Protein AF-A0A818CKI3-F1 (afdb_monomer_lite)

pLDDT: mean 79.51, std 14.52, range [34.19, 94.5]

Structure (mmCIF, N/CA/C/O backbone):
data_AF-A0A818CKI3-F1
#
_entry.id   AF-A0A818CKI3-F1
#
loop_
_atom_site.group_PDB
_atom_site.id
_atom_site.type_symbol
_atom_site.label_atom_id
_atom_site.label_alt_id
_atom_site.label_comp_id
_atom_site.label_asym_id
_atom_site.label_entity_id
_atom_site.label_seq_id
_atom_site.pdbx_PDB_ins_code
_atom_site.Cartn_x
_atom_site.Cartn_y
_atom_site.Cartn_z
_atom_site.occupancy
_atom_site.B_iso_or_equiv
_atom_site.auth_seq_id
_atom_site.auth_comp_id
_atom_site.auth_asym_id
_atom_site.auth_atom_id
_atom_site.pdbx_PDB_model_num
ATOM 1 N N . MET A 1 1 ? 45.763 25.412 -9.386 1.00 36.16 1 MET A N 1
ATOM 2 C CA . MET A 1 1 ? 44.333 25.743 -9.208 1.00 36.16 1 MET A CA 1
ATOM 3 C C . MET A 1 1 ? 43.558 24.807 -10.128 1.00 36.16 1 MET A C 1
ATOM 5 O O . MET A 1 1 ? 43.286 25.146 -11.272 1.00 36.16 1 MET A O 1
ATOM 9 N N . GLU A 1 2 ? 43.367 23.563 -9.691 1.00 34.19 2 GLU A N 1
ATOM 10 C CA . GLU A 1 2 ? 42.740 22.516 -10.503 1.00 34.19 2 GLU A CA 1
ATOM 11 C C . GLU A 1 2 ? 41.220 22.666 -10.433 1.00 34.19 2 GLU A C 1
ATOM 13 O O . GLU A 1 2 ? 40.631 22.704 -9.355 1.00 34.19 2 GLU A O 1
ATOM 18 N N . ARG A 1 3 ? 40.585 22.818 -11.598 1.00 35.03 3 ARG A N 1
ATOM 19 C CA . ARG A 1 3 ? 39.129 22.809 -11.733 1.00 35.03 3 ARG A CA 1
ATOM 20 C C . ARG A 1 3 ? 38.660 21.360 -11.699 1.00 35.03 3 ARG A C 1
ATOM 22 O O . ARG A 1 3 ? 38.687 20.680 -12.722 1.00 35.03 3 ARG A O 1
ATOM 29 N N . THR A 1 4 ? 38.212 20.901 -10.539 1.00 35.78 4 THR A N 1
ATOM 30 C CA . THR A 1 4 ? 37.491 19.634 -10.405 1.00 35.78 4 THR A CA 1
ATOM 31 C C . THR A 1 4 ? 36.138 19.787 -11.099 1.00 35.78 4 THR A C 1
ATOM 33 O O . THR A 1 4 ? 35.212 20.407 -10.580 1.00 35.78 4 THR A O 1
ATOM 36 N N . THR A 1 5 ? 36.035 19.291 -12.328 1.00 35.88 5 THR A N 1
ATOM 37 C CA . THR A 1 5 ? 34.765 19.177 -13.041 1.00 35.88 5 THR A CA 1
ATOM 38 C C . THR A 1 5 ? 33.948 18.084 -12.357 1.00 35.88 5 THR A C 1
ATOM 40 O O . THR A 1 5 ? 34.279 16.903 -12.432 1.00 35.88 5 THR A O 1
ATOM 43 N N . PHE A 1 6 ? 32.890 18.469 -11.640 1.00 38.31 6 PHE A N 1
ATOM 44 C CA . PHE A 1 6 ? 31.888 17.526 -11.149 1.00 38.31 6 PHE A CA 1
ATOM 45 C C . PHE A 1 6 ? 31.205 16.898 -12.365 1.00 38.31 6 PHE A C 1
ATOM 47 O O . PHE A 1 6 ? 30.322 17.496 -12.975 1.00 38.31 6 PHE A O 1
ATOM 54 N N . LYS A 1 7 ? 31.664 15.715 -12.772 1.00 51.16 7 LYS A N 1
ATOM 55 C CA . LYS A 1 7 ? 31.031 14.946 -13.840 1.00 51.16 7 LYS A CA 1
ATOM 56 C C . LYS A 1 7 ? 29.697 14.439 -13.294 1.00 51.16 7 LYS A C 1
ATOM 58 O O . LYS A 1 7 ? 29.679 13.559 -12.436 1.00 51.16 7 LYS A O 1
ATOM 63 N N . THR A 1 8 ? 28.590 15.032 -13.733 1.00 61.22 8 THR A N 1
ATOM 64 C CA . THR A 1 8 ? 27.248 14.549 -13.400 1.00 61.22 8 THR A CA 1
ATOM 65 C C . 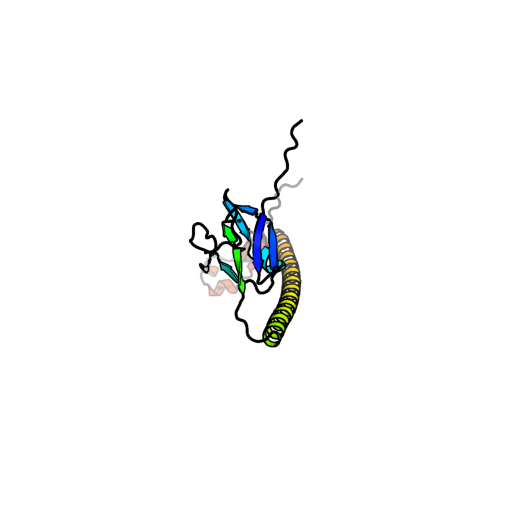THR A 1 8 ? 27.130 13.110 -13.891 1.00 61.22 8 THR A C 1
ATOM 67 O O . THR A 1 8 ? 27.267 12.833 -15.084 1.00 61.22 8 THR A O 1
ATOM 70 N N . LYS A 1 9 ? 26.949 12.182 -12.954 1.00 85.94 9 LYS A N 1
ATOM 71 C CA . LYS A 1 9 ? 26.777 10.763 -13.248 1.00 85.94 9 LYS A CA 1
ATOM 72 C C . LYS A 1 9 ? 25.461 10.564 -14.006 1.00 85.94 9 LYS A C 1
ATOM 74 O O . LYS A 1 9 ? 24.407 11.015 -13.553 1.00 85.94 9 LYS A O 1
ATOM 79 N N . SER A 1 10 ? 25.549 10.006 -15.208 1.00 90.25 10 SER A N 1
ATOM 80 C CA . SER A 1 10 ? 24.417 9.831 -16.115 1.00 90.25 10 SER A CA 1
ATOM 81 C C . SER A 1 10 ? 24.622 8.618 -17.017 1.00 90.25 10 SER A C 1
ATOM 83 O O . SER A 1 10 ? 25.756 8.243 -17.317 1.00 90.25 10 SER A O 1
ATOM 85 N N . GLN A 1 11 ? 23.511 8.025 -17.443 1.00 93.56 11 GLN A N 1
ATOM 86 C CA . GLN A 1 11 ? 23.440 6.918 -18.386 1.00 93.56 11 GLN A CA 1
ATOM 87 C C . GLN A 1 11 ? 22.857 7.427 -19.702 1.00 93.56 11 GLN A C 1
ATOM 89 O O . GLN A 1 11 ? 21.831 8.112 -19.707 1.00 93.56 11 GLN A O 1
ATOM 94 N N . SER A 1 12 ? 23.491 7.071 -20.817 1.00 93.75 12 SER A N 1
ATOM 95 C CA . SER A 1 12 ? 22.914 7.287 -22.143 1.00 93.75 12 SER A CA 1
ATOM 96 C C . SER A 1 12 ? 21.855 6.225 -22.406 1.00 93.75 12 SER A C 1
ATOM 98 O O . SER A 1 12 ? 22.139 5.028 -22.324 1.00 93.75 12 SER A O 1
ATOM 100 N N . VAL A 1 13 ? 20.649 6.672 -22.733 1.00 94.06 13 VAL A N 1
ATOM 101 C CA . VAL A 1 13 ? 19.494 5.824 -23.020 1.00 94.06 13 VAL A CA 1
ATOM 102 C C . VAL A 1 13 ? 18.970 6.169 -24.408 1.00 94.06 13 VAL A C 1
ATOM 104 O O . VAL A 1 13 ? 18.762 7.345 -24.714 1.00 94.06 13 VAL A O 1
ATOM 107 N N . ARG A 1 14 ? 18.789 5.156 -25.257 1.00 93.81 14 ARG A N 1
ATOM 108 C CA . ARG A 1 14 ? 18.257 5.285 -26.614 1.00 93.81 14 ARG A CA 1
ATOM 109 C C . ARG A 1 14 ? 16.825 4.781 -26.679 1.00 93.81 14 ARG A C 1
ATOM 111 O O . ARG A 1 14 ? 16.526 3.678 -26.239 1.00 93.81 14 ARG A O 1
ATOM 118 N N . PHE A 1 15 ? 15.978 5.581 -27.305 1.00 92.06 15 PHE A N 1
ATOM 119 C CA . PHE A 1 15 ? 14.617 5.242 -27.681 1.00 92.06 15 PHE A CA 1
ATOM 120 C C . PHE A 1 15 ? 14.448 5.572 -29.165 1.00 92.06 15 PHE A C 1
ATOM 122 O O . PHE A 1 15 ? 14.499 6.749 -29.539 1.00 92.06 15 PHE A O 1
ATOM 129 N N . HIS A 1 16 ? 14.303 4.550 -30.013 1.00 87.56 16 HIS A N 1
ATOM 130 C CA . HIS A 1 16 ? 14.327 4.704 -31.474 1.00 87.56 16 HIS A CA 1
ATOM 131 C C . HIS A 1 16 ? 15.583 5.488 -31.931 1.00 87.56 16 HIS A C 1
ATOM 133 O O . HIS A 1 16 ? 16.705 5.115 -31.590 1.00 87.56 16 HIS A O 1
ATOM 139 N N . ASP A 1 17 ? 15.407 6.611 -32.635 1.00 89.06 17 ASP A N 1
ATOM 140 C CA . ASP A 1 17 ? 16.491 7.479 -33.115 1.00 89.06 17 ASP A CA 1
ATOM 141 C C . ASP A 1 17 ? 16.958 8.518 -32.078 1.00 89.06 17 ASP A C 1
ATOM 143 O O . ASP A 1 17 ? 17.853 9.323 -32.344 1.00 89.06 17 ASP A O 1
ATOM 147 N N . THR A 1 18 ? 16.352 8.538 -30.887 1.00 91.19 18 THR A N 1
ATOM 148 C CA . THR A 1 18 ? 16.620 9.553 -29.861 1.00 91.19 18 THR A CA 1
ATOM 149 C C . THR A 1 18 ? 17.515 9.000 -28.766 1.00 91.19 18 THR A C 1
ATOM 151 O O . THR A 1 18 ? 17.200 7.986 -28.153 1.00 91.19 18 THR A O 1
ATOM 154 N N . ILE A 1 19 ? 18.607 9.702 -28.461 1.00 93.25 19 ILE A N 1
ATOM 155 C CA . ILE A 1 19 ? 19.479 9.395 -27.323 1.00 93.25 19 ILE A CA 1
ATOM 156 C C . ILE A 1 19 ? 19.370 10.527 -26.304 1.00 93.25 19 ILE A C 1
ATOM 158 O O . ILE A 1 19 ? 19.562 11.696 -26.639 1.00 93.25 19 ILE A O 1
ATOM 162 N N . VAL A 1 20 ? 19.098 10.181 -25.049 1.00 93.50 20 VAL A N 1
ATOM 163 C CA . VAL A 1 20 ? 19.052 11.120 -23.923 1.00 93.50 20 VAL A CA 1
ATOM 164 C C . VAL A 1 20 ? 19.965 10.651 -22.803 1.00 93.50 20 VAL A C 1
ATOM 166 O O . VAL A 1 20 ? 20.149 9.457 -22.585 1.00 93.50 20 VAL A O 1
ATOM 169 N N . GLN A 1 21 ? 20.526 11.603 -22.064 1.00 92.62 21 GLN A N 1
ATOM 170 C CA . GLN A 1 21 ? 21.237 11.310 -20.825 1.00 92.62 21 GLN A CA 1
ATOM 171 C C . GLN A 1 21 ? 20.282 11.428 -19.644 1.00 92.62 21 GLN A C 1
ATOM 173 O O . GLN A 1 21 ? 19.656 12.471 -19.442 1.00 92.62 21 GLN A O 1
ATOM 178 N N . ILE A 1 22 ? 20.186 10.357 -18.863 1.00 92.88 22 ILE A N 1
ATOM 179 C CA . ILE A 1 22 ? 19.368 10.295 -17.654 1.00 92.88 22 ILE A CA 1
ATOM 180 C C . ILE A 1 22 ? 20.297 10.189 -16.455 1.00 92.88 22 ILE A C 1
ATOM 182 O O . ILE A 1 22 ? 21.296 9.474 -16.487 1.00 92.88 22 ILE A O 1
ATOM 186 N N . GLN A 1 23 ? 19.995 10.950 -15.407 1.00 92.00 23 GLN A N 1
ATOM 187 C CA . GLN A 1 23 ? 20.803 10.979 -14.197 1.00 92.00 23 GLN A CA 1
ATOM 188 C C . GLN A 1 23 ? 20.774 9.614 -13.500 1.00 92.00 23 GLN A C 1
ATOM 190 O O . GLN A 1 23 ? 19.710 9.023 -13.334 1.00 92.00 23 GLN A O 1
ATOM 195 N N . THR A 1 24 ? 21.938 9.125 -13.082 1.00 92.19 24 THR A N 1
ATOM 196 C CA . THR A 1 24 ? 22.044 7.891 -12.296 1.00 92.19 24 THR A CA 1
ATOM 197 C C . THR A 1 24 ? 22.090 8.218 -10.806 1.00 92.19 24 THR A C 1
ATOM 199 O O . THR A 1 24 ? 22.529 9.294 -10.386 1.00 92.19 24 THR A O 1
ATOM 202 N N . VAL A 1 25 ? 21.631 7.276 -9.984 1.00 89.62 25 VAL A N 1
ATOM 203 C CA . VAL A 1 25 ? 21.587 7.395 -8.522 1.00 89.62 25 VAL A CA 1
ATOM 204 C C . VAL A 1 25 ? 22.481 6.322 -7.920 1.00 89.62 25 VAL A C 1
ATOM 206 O O . VAL A 1 25 ? 22.476 5.184 -8.374 1.00 89.62 25 VAL A O 1
ATOM 209 N N . VAL A 1 26 ? 23.257 6.666 -6.892 1.00 89.50 26 VAL A N 1
ATOM 210 C CA . VAL A 1 26 ? 24.060 5.675 -6.164 1.00 89.50 26 VAL A CA 1
ATOM 211 C C . VAL A 1 26 ? 23.204 5.043 -5.069 1.00 89.50 26 VAL A C 1
ATOM 213 O O . VAL A 1 26 ? 22.762 5.733 -4.153 1.00 89.50 26 VAL A O 1
ATOM 216 N N . PHE A 1 27 ? 22.993 3.733 -5.151 1.00 84.69 27 PHE A N 1
ATOM 217 C CA . PHE A 1 27 ? 22.261 2.928 -4.180 1.00 84.69 27 PHE A CA 1
ATOM 218 C C . PHE A 1 27 ? 23.145 1.773 -3.699 1.00 84.69 27 PHE A C 1
ATOM 220 O O . PHE A 1 27 ? 23.647 0.996 -4.502 1.00 84.69 27 PHE A O 1
ATOM 227 N N . ASN A 1 28 ? 23.380 1.674 -2.386 1.00 84.38 28 ASN A N 1
ATOM 228 C CA . ASN A 1 28 ? 24.273 0.672 -1.777 1.00 84.38 28 ASN A CA 1
ATOM 229 C C . ASN A 1 28 ? 25.679 0.603 -2.411 1.00 84.38 28 ASN A C 1
ATOM 231 O O . ASN A 1 28 ? 26.279 -0.461 -2.514 1.00 84.38 28 ASN A O 1
ATOM 235 N N . GLY A 1 29 ? 26.209 1.748 -2.850 1.00 84.06 29 GLY A N 1
ATOM 236 C CA . GLY A 1 29 ? 27.513 1.833 -3.517 1.00 84.06 29 GLY A CA 1
ATOM 237 C C . GLY A 1 29 ? 27.500 1.462 -5.004 1.00 84.06 29 GLY A C 1
ATOM 238 O O . GLY A 1 29 ? 28.508 1.671 -5.676 1.00 84.06 29 GLY A O 1
ATOM 239 N N . ILE A 1 30 ? 26.365 0.997 -5.530 1.00 87.62 30 ILE A N 1
ATOM 240 C CA . ILE A 1 30 ? 26.159 0.682 -6.944 1.00 87.62 30 ILE A CA 1
ATOM 241 C C . ILE A 1 30 ? 25.506 1.886 -7.620 1.00 87.62 30 ILE A C 1
ATOM 243 O O . ILE A 1 30 ? 24.623 2.534 -7.063 1.00 87.62 30 ILE A O 1
ATOM 247 N N . GLU A 1 31 ? 25.981 2.242 -8.806 1.00 92.31 31 GLU A N 1
ATOM 248 C CA . GLU A 1 31 ? 25.370 3.294 -9.612 1.00 92.31 31 GLU A CA 1
ATOM 249 C C . GLU A 1 31 ? 24.223 2.685 -10.416 1.00 92.31 31 GLU A C 1
ATOM 251 O O . GLU A 1 31 ? 24.429 1.691 -11.101 1.00 92.31 31 GLU A O 1
ATOM 256 N N . CYS A 1 32 ? 23.026 3.256 -10.319 1.00 93.12 32 CYS A N 1
ATOM 257 C CA . CYS A 1 32 ? 21.811 2.663 -10.864 1.00 93.12 32 CYS A CA 1
ATOM 258 C C . CYS A 1 32 ? 21.033 3.662 -11.724 1.00 93.12 32 CYS A C 1
ATOM 260 O O . CYS A 1 32 ? 21.019 4.865 -11.447 1.00 93.12 32 CYS A O 1
ATOM 262 N N . LEU A 1 33 ? 20.333 3.146 -12.732 1.00 94.50 33 LEU A N 1
ATOM 263 C CA . LEU A 1 33 ? 19.345 3.881 -13.517 1.00 94.50 33 LEU A CA 1
ATOM 264 C C . LEU A 1 33 ? 17.936 3.458 -13.076 1.00 94.50 33 LEU A C 1
ATOM 266 O O . LEU A 1 33 ? 17.613 2.270 -13.088 1.00 94.50 33 LEU A O 1
ATOM 270 N N . CYS A 1 34 ? 17.098 4.422 -12.690 1.00 93.56 34 CYS A N 1
ATOM 271 C CA . CYS A 1 34 ? 15.698 4.186 -12.330 1.00 93.56 34 CYS A CA 1
ATOM 272 C C . CYS A 1 34 ? 14.819 4.139 -13.585 1.00 93.56 34 CYS A C 1
ATOM 274 O O 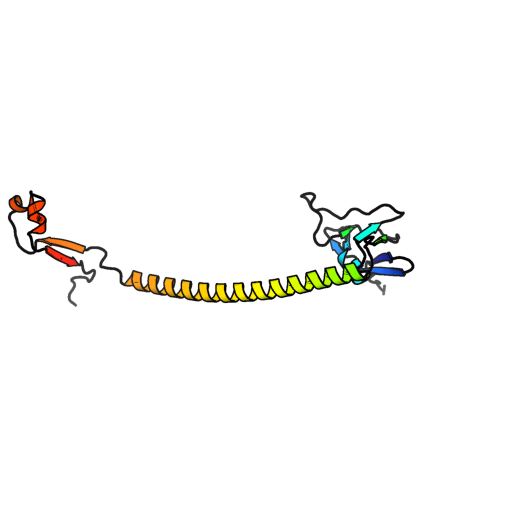. CYS A 1 34 ? 14.858 5.063 -14.399 1.00 93.56 34 CYS A O 1
ATOM 276 N N . LEU A 1 35 ? 13.970 3.115 -13.708 1.00 92.19 35 LEU A N 1
ATOM 277 C CA . LEU A 1 35 ? 13.044 2.994 -14.839 1.00 92.19 35 LEU A CA 1
ATOM 278 C C . LEU A 1 35 ? 12.047 4.161 -14.884 1.00 92.19 35 LEU A C 1
ATOM 280 O O . LEU A 1 35 ? 11.755 4.673 -15.959 1.00 92.19 35 LEU A O 1
ATOM 284 N N . GLU A 1 36 ? 11.583 4.642 -13.730 1.00 91.31 36 GLU A N 1
ATOM 285 C CA . GLU A 1 36 ? 10.658 5.783 -13.652 1.00 91.31 36 GLU A CA 1
ATOM 286 C C . GLU A 1 36 ? 11.241 7.064 -14.273 1.00 91.31 36 GLU A C 1
ATOM 288 O O . GLU A 1 36 ? 10.525 7.833 -14.914 1.00 91.31 36 GLU A O 1
ATOM 293 N N . ASP A 1 37 ? 12.551 7.295 -14.136 1.00 91.75 37 ASP A N 1
ATOM 294 C CA . ASP A 1 37 ? 13.215 8.456 -14.740 1.00 91.75 37 ASP A CA 1
ATOM 295 C C . ASP A 1 37 ? 13.323 8.323 -16.263 1.00 91.75 37 ASP A C 1
ATOM 297 O O . ASP A 1 37 ? 13.224 9.323 -16.982 1.00 91.75 37 ASP A O 1
ATOM 301 N N . VAL A 1 38 ? 13.449 7.089 -16.763 1.00 92.06 38 VAL A N 1
ATOM 302 C CA . VAL A 1 38 ? 13.321 6.774 -18.191 1.00 92.06 38 VAL A CA 1
ATOM 303 C C . VAL A 1 38 ? 11.893 7.017 -18.662 1.00 92.06 38 VAL A C 1
ATOM 305 O O . VAL A 1 38 ? 11.700 7.715 -19.653 1.00 92.06 38 VAL A O 1
ATOM 308 N N . GLN A 1 39 ? 10.893 6.544 -17.920 1.00 90.75 39 GLN A N 1
ATOM 309 C CA . GLN A 1 39 ? 9.476 6.693 -18.260 1.00 90.75 39 GLN A CA 1
ATOM 310 C C . GLN A 1 39 ? 9.011 8.152 -18.289 1.00 90.75 39 GLN A C 1
ATOM 312 O O . GLN A 1 39 ? 8.187 8.525 -19.119 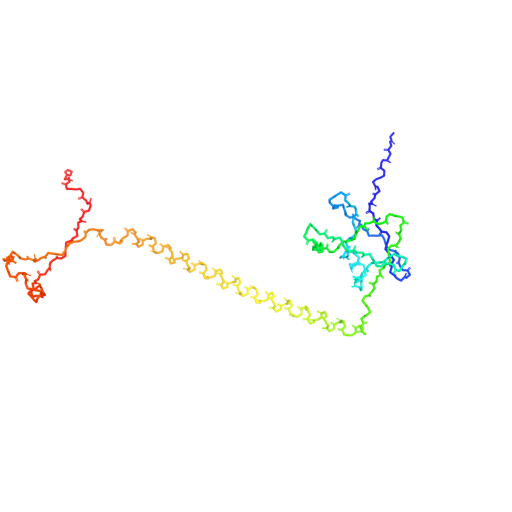1.00 90.75 39 GLN A O 1
ATOM 317 N N . ARG A 1 40 ? 9.594 9.024 -17.459 1.00 88.44 40 ARG A N 1
ATOM 318 C CA . ARG A 1 40 ? 9.347 10.476 -17.530 1.00 88.44 40 ARG A CA 1
ATOM 319 C C . ARG A 1 40 ? 9.738 11.090 -18.876 1.00 88.44 40 ARG A C 1
ATOM 321 O O . ARG A 1 40 ? 9.187 12.123 -19.248 1.00 88.44 40 ARG A O 1
ATOM 328 N N . ARG A 1 41 ? 10.711 10.505 -19.583 1.00 87.56 41 ARG A N 1
ATOM 329 C CA . ARG A 1 41 ? 11.139 10.941 -20.924 1.00 87.56 41 ARG A CA 1
ATOM 330 C C . ARG A 1 41 ? 10.486 10.127 -22.033 1.00 87.56 41 ARG A C 1
ATOM 332 O O . ARG A 1 41 ? 10.137 10.692 -23.063 1.00 87.56 41 ARG A O 1
ATOM 339 N N . PHE A 1 42 ? 10.301 8.836 -21.796 1.00 89.44 42 PHE A N 1
ATOM 340 C CA . PHE A 1 42 ? 9.734 7.871 -22.726 1.00 89.44 42 PHE A CA 1
ATOM 341 C C . PHE A 1 42 ? 8.627 7.079 -22.020 1.00 89.44 42 PHE A C 1
ATOM 343 O O . PHE A 1 42 ? 8.888 5.995 -21.503 1.00 89.44 42 PHE A O 1
ATOM 350 N N . PRO A 1 43 ? 7.383 7.587 -21.986 1.00 86.56 43 PRO A N 1
ATOM 351 C CA . PRO A 1 43 ? 6.295 6.969 -21.219 1.00 86.56 43 PRO A CA 1
ATOM 352 C C . PRO A 1 43 ? 5.973 5.518 -21.601 1.00 86.56 43 PRO A C 1
ATOM 354 O O . PRO A 1 43 ? 5.383 4.795 -20.806 1.00 86.56 43 PRO A O 1
ATOM 357 N N . LEU A 1 44 ? 6.365 5.090 -22.806 1.00 85.38 44 LEU A N 1
ATOM 358 C CA . LEU A 1 44 ? 6.170 3.729 -23.318 1.00 85.38 44 LEU A CA 1
ATOM 359 C C . LEU A 1 44 ? 7.239 2.726 -22.855 1.00 85.38 44 LEU A C 1
ATOM 361 O O . LEU A 1 44 ? 7.125 1.539 -23.161 1.00 85.38 44 LEU A O 1
ATOM 365 N N . ALA A 1 45 ? 8.273 3.185 -22.144 1.00 89.75 45 ALA A N 1
ATOM 366 C CA . ALA A 1 45 ? 9.353 2.343 -21.649 1.00 89.75 45 ALA A CA 1
ATOM 367 C C . ALA A 1 45 ? 8.828 1.305 -20.644 1.00 89.75 45 ALA A C 1
ATOM 369 O O . ALA A 1 45 ? 8.296 1.671 -19.593 1.00 89.75 45 ALA A O 1
ATOM 370 N N . VAL A 1 46 ? 9.016 0.018 -20.937 1.00 89.25 46 VAL A N 1
ATOM 371 C CA . VAL A 1 46 ? 8.659 -1.086 -20.022 1.00 89.25 46 VAL A CA 1
ATOM 372 C C . VAL A 1 46 ? 9.859 -1.891 -19.559 1.00 89.25 46 VAL A C 1
ATOM 374 O O . VAL A 1 46 ? 9.863 -2.375 -18.432 1.00 89.25 46 VAL A O 1
ATOM 377 N N . ALA A 1 47 ? 10.882 -2.007 -20.399 1.00 90.56 47 ALA A N 1
ATOM 378 C CA . ALA A 1 47 ? 12.114 -2.701 -20.070 1.00 90.56 47 ALA A CA 1
ATOM 379 C C . ALA A 1 47 ? 13.306 -2.001 -20.727 1.00 90.56 47 ALA A C 1
ATOM 381 O O . ALA A 1 47 ? 13.155 -1.041 -21.487 1.00 90.56 47 ALA A O 1
ATOM 382 N N . LEU A 1 48 ? 14.501 -2.456 -20.379 1.00 93.19 48 LEU A N 1
ATOM 383 C CA . LEU A 1 48 ? 15.764 -1.900 -20.841 1.00 93.19 48 LEU A CA 1
ATOM 384 C C . LEU A 1 48 ? 16.625 -3.053 -21.350 1.00 93.19 48 LEU A C 1
ATOM 386 O O . LEU A 1 48 ? 16.675 -4.099 -20.708 1.00 93.19 48 LEU A O 1
ATOM 390 N N . CYS A 1 49 ? 17.294 -2.884 -22.482 1.00 92.81 49 CYS A N 1
ATOM 391 C CA . CYS A 1 49 ? 18.162 -3.898 -23.063 1.00 92.81 49 CYS A CA 1
ATOM 392 C C . CYS A 1 49 ? 19.478 -3.300 -23.571 1.00 92.81 49 CYS A C 1
ATOM 394 O O . CYS A 1 49 ? 19.618 -2.092 -23.751 1.00 92.81 49 CYS A O 1
ATOM 396 N N . ILE A 1 50 ? 20.468 -4.162 -23.770 1.00 92.31 50 ILE A N 1
ATOM 397 C CA . ILE A 1 50 ? 21.737 -3.849 -24.432 1.00 92.31 50 ILE A CA 1
ATOM 398 C C . ILE A 1 50 ? 22.014 -4.978 -25.407 1.00 92.31 50 ILE A C 1
ATOM 400 O O . ILE A 1 50 ? 21.901 -6.140 -25.027 1.00 92.31 50 ILE A O 1
ATOM 404 N N . ASP A 1 51 ? 22.370 -4.653 -26.650 1.00 86.75 51 ASP A N 1
ATOM 405 C CA . ASP A 1 51 ? 22.658 -5.645 -27.694 1.00 86.75 51 ASP A CA 1
ATOM 406 C C . ASP A 1 51 ? 21.553 -6.720 -27.814 1.00 86.75 51 ASP A C 1
ATOM 408 O O . ASP A 1 51 ? 21.827 -7.910 -27.971 1.00 86.75 51 ASP A O 1
ATOM 412 N N . ASN A 1 52 ? 20.283 -6.303 -27.707 1.00 82.81 52 ASN A N 1
ATOM 413 C CA . ASN A 1 52 ? 19.086 -7.159 -27.654 1.00 82.81 52 ASN A CA 1
ATOM 414 C C . ASN A 1 52 ? 18.974 -8.113 -26.444 1.00 82.81 52 ASN A C 1
ATOM 416 O O . ASN A 1 52 ? 18.069 -8.948 -26.415 1.00 82.81 52 ASN A O 1
ATOM 420 N N . ALA A 1 53 ? 19.831 -7.994 -25.430 1.00 88.38 53 ALA A N 1
ATOM 421 C CA . ALA A 1 53 ? 19.703 -8.709 -24.164 1.00 88.38 53 ALA A CA 1
ATOM 422 C C . ALA A 1 53 ? 18.981 -7.840 -23.122 1.00 88.38 53 ALA A C 1
ATOM 424 O O . ALA A 1 53 ? 19.438 -6.746 -22.790 1.00 88.38 53 ALA A O 1
ATOM 425 N N . GLU A 1 54 ? 17.847 -8.320 -22.607 1.00 90.50 54 GLU A N 1
ATOM 426 C CA . GLU A 1 54 ? 17.080 -7.631 -21.563 1.00 90.50 54 GLU A CA 1
ATOM 427 C C . GLU A 1 54 ? 17.871 -7.564 -20.249 1.00 90.50 54 GLU A C 1
ATOM 429 O O . GLU A 1 54 ? 18.431 -8.558 -19.778 1.00 90.50 54 GLU A O 1
ATOM 434 N N . LEU A 1 55 ? 17.923 -6.374 -19.656 1.00 91.56 55 LEU A N 1
ATOM 435 C CA . LEU A 1 55 ? 18.594 -6.122 -18.391 1.00 91.56 55 LEU A CA 1
ATOM 436 C C . LEU A 1 55 ? 17.659 -6.461 -17.232 1.00 91.56 55 LEU A C 1
ATOM 438 O O . LEU A 1 55 ? 16.559 -5.924 -17.116 1.00 91.56 55 LEU A O 1
ATOM 442 N N . GLY A 1 56 ? 18.129 -7.325 -16.335 1.00 90.56 56 GLY A N 1
ATOM 443 C CA . GLY A 1 56 ? 17.404 -7.656 -15.115 1.00 90.56 56 GLY A CA 1
ATOM 444 C C . GLY A 1 56 ? 17.337 -6.474 -14.146 1.00 90.56 56 GLY A C 1
ATOM 445 O O . GLY A 1 56 ? 18.329 -5.775 -13.925 1.00 90.56 56 GLY A O 1
ATOM 446 N N . PHE A 1 57 ? 16.174 -6.281 -13.523 1.00 94.00 57 PHE A N 1
ATOM 447 C CA . PHE A 1 57 ? 16.034 -5.325 -12.429 1.00 94.00 57 PHE A CA 1
ATOM 448 C C . PHE A 1 57 ? 16.745 -5.817 -11.168 1.00 94.00 57 PHE A C 1
ATOM 450 O O . PHE A 1 57 ? 16.744 -7.009 -10.850 1.00 94.00 57 PHE A O 1
ATOM 457 N N . LEU A 1 58 ? 17.322 -4.869 -10.435 1.00 91.94 58 LEU A N 1
ATOM 458 C CA . LEU A 1 58 ? 17.945 -5.104 -9.144 1.00 91.94 58 LEU A CA 1
ATOM 459 C C . LEU A 1 58 ? 16.915 -5.626 -8.140 1.00 91.94 58 LEU A C 1
ATOM 461 O O . LEU A 1 58 ? 15.776 -5.149 -8.080 1.00 91.94 58 LEU A O 1
ATOM 465 N N . ARG A 1 59 ? 17.359 -6.586 -7.333 1.00 92.00 59 ARG A N 1
ATOM 466 C CA . ARG A 1 59 ? 16.570 -7.238 -6.292 1.00 92.00 59 ARG A CA 1
ATOM 467 C C . ARG A 1 59 ? 17.147 -6.955 -4.913 1.00 92.00 59 ARG A C 1
ATOM 469 O O . ARG A 1 59 ? 18.326 -6.618 -4.786 1.00 92.00 59 ARG A O 1
ATOM 476 N N . ASP A 1 60 ? 16.305 -7.046 -3.897 1.00 89.69 60 ASP A N 1
ATOM 477 C CA . ASP A 1 60 ? 16.714 -6.957 -2.503 1.00 89.69 60 ASP A CA 1
ATOM 478 C C . ASP A 1 60 ? 17.181 -8.316 -1.948 1.00 89.69 60 ASP A C 1
ATOM 480 O O . ASP A 1 60 ? 17.311 -9.311 -2.663 1.00 89.69 60 ASP A O 1
ATOM 484 N N . ASN A 1 61 ? 17.456 -8.356 -0.643 1.00 89.88 61 ASN A N 1
ATOM 485 C CA . ASN A 1 61 ? 17.926 -9.563 0.041 1.00 89.88 61 ASN A CA 1
ATOM 486 C C . ASN A 1 61 ? 16.880 -10.693 0.094 1.00 89.88 61 ASN A C 1
ATOM 488 O O . ASN A 1 61 ? 17.245 -11.826 0.402 1.00 89.88 61 ASN A O 1
ATOM 492 N N . ASN A 1 62 ? 15.607 -10.395 -0.172 1.00 90.44 62 ASN A N 1
ATOM 493 C CA . ASN A 1 62 ? 14.512 -11.361 -0.205 1.00 90.44 62 ASN A CA 1
ATOM 494 C C . ASN A 1 62 ? 14.233 -11.871 -1.631 1.00 90.44 62 ASN A C 1
ATOM 496 O O . ASN A 1 62 ? 13.273 -12.609 -1.824 1.00 90.44 62 ASN A O 1
ATOM 500 N N . ASP A 1 63 ? 15.076 -11.507 -2.608 1.00 86.75 63 ASP A N 1
ATOM 501 C CA . ASP A 1 63 ? 14.876 -11.748 -4.044 1.00 86.75 63 ASP A CA 1
ATOM 502 C C . ASP A 1 63 ? 13.679 -10.979 -4.646 1.00 86.75 63 ASP A C 1
ATOM 504 O O . ASP A 1 63 ? 13.287 -11.218 -5.793 1.00 86.75 63 ASP A O 1
ATOM 508 N N . ASP A 1 64 ? 13.1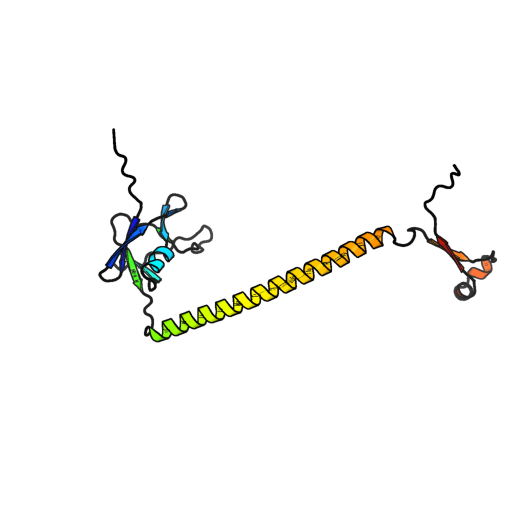34 -9.997 -3.924 1.00 87.81 64 ASP A N 1
ATOM 509 C CA . ASP A 1 64 ? 12.070 -9.129 -4.420 1.00 87.81 64 ASP A CA 1
ATOM 510 C C . ASP A 1 64 ? 12.659 -7.986 -5.256 1.00 87.81 64 ASP A C 1
ATOM 512 O O . ASP A 1 64 ? 13.735 -7.458 -4.969 1.00 87.81 64 ASP A O 1
ATOM 516 N N . GLN A 1 65 ? 11.961 -7.575 -6.318 1.00 87.75 65 GLN A N 1
ATOM 517 C CA . GLN A 1 65 ? 12.390 -6.429 -7.123 1.00 87.75 65 GLN A CA 1
ATOM 518 C C . GLN A 1 65 ? 12.345 -5.139 -6.299 1.00 87.75 65 GLN A C 1
ATOM 520 O O . GLN A 1 65 ? 11.380 -4.872 -5.581 1.00 87.75 65 GLN A O 1
ATOM 525 N N . LEU A 1 66 ? 13.370 -4.298 -6.452 1.00 86.75 66 LEU A N 1
ATOM 526 C CA . LEU A 1 66 ? 13.383 -2.992 -5.801 1.00 86.75 66 LEU A CA 1
ATOM 527 C C . LEU A 1 66 ? 12.232 -2.116 -6.310 1.00 86.75 66 LEU A C 1
ATOM 529 O O . LEU A 1 66 ? 11.968 -2.045 -7.508 1.00 86.75 66 LEU A O 1
ATOM 533 N N . ILE A 1 67 ? 11.603 -1.386 -5.388 1.00 84.75 67 ILE A N 1
ATOM 534 C CA . ILE A 1 67 ? 10.628 -0.339 -5.698 1.00 84.75 67 ILE A CA 1
ATOM 535 C C . ILE A 1 67 ? 11.248 1.010 -5.306 1.00 84.75 67 ILE A C 1
ATOM 537 O O . ILE A 1 67 ? 11.567 1.212 -4.129 1.00 84.75 67 ILE A O 1
ATOM 541 N N . PRO A 1 68 ? 11.435 1.955 -6.246 1.00 87.38 68 PRO A N 1
ATOM 542 C CA . PRO A 1 68 ? 11.180 1.858 -7.691 1.00 87.38 68 PRO A CA 1
ATOM 543 C C . PRO A 1 68 ? 12.164 0.934 -8.431 1.00 87.38 68 PRO A C 1
ATOM 545 O O . PRO A 1 68 ? 13.294 0.744 -7.972 1.00 87.38 68 PRO A O 1
ATOM 548 N N . LEU A 1 69 ? 11.745 0.416 -9.597 1.00 92.00 69 LEU A N 1
ATOM 549 C CA . LEU A 1 69 ? 12.538 -0.488 -10.442 1.00 92.00 69 LEU A CA 1
ATOM 550 C C . LEU A 1 69 ? 13.824 0.183 -10.930 1.00 92.00 69 LEU A C 1
ATOM 552 O O . LEU A 1 69 ? 13.817 1.318 -11.418 1.00 92.00 69 LEU A O 1
ATOM 556 N N . ARG A 1 70 ? 14.939 -0.537 -10.807 1.00 92.62 70 ARG A N 1
ATOM 557 C CA . ARG A 1 70 ? 16.285 -0.038 -11.110 1.00 92.62 70 ARG A CA 1
ATOM 558 C C . ARG A 1 70 ? 17.107 -1.103 -11.808 1.00 92.62 70 ARG A C 1
ATOM 560 O O . ARG A 1 70 ? 16.996 -2.273 -11.461 1.00 92.62 70 ARG A O 1
ATOM 567 N N . ILE A 1 71 ? 17.979 -0.678 -12.710 1.00 94.06 71 ILE A N 1
ATOM 568 C CA . ILE A 1 71 ? 19.064 -1.502 -13.253 1.00 94.06 71 ILE A CA 1
ATOM 569 C C . ILE A 1 71 ? 20.408 -0.937 -12.791 1.00 94.06 71 ILE A C 1
ATOM 571 O O . ILE A 1 71 ? 20.502 0.248 -12.453 1.00 94.06 71 ILE A O 1
ATOM 575 N N . GLU A 1 72 ? 21.452 -1.758 -12.787 1.00 93.56 72 GLU A N 1
ATOM 576 C CA . GLU A 1 72 ? 22.820 -1.256 -12.649 1.00 93.56 72 GLU A CA 1
ATOM 577 C C . GLU A 1 72 ? 23.186 -0.394 -13.870 1.00 93.56 72 GLU A C 1
ATOM 579 O O . GLU A 1 72 ? 22.847 -0.720 -15.006 1.00 93.56 72 GLU A O 1
ATOM 584 N N . ALA A 1 73 ? 23.834 0.746 -13.633 1.00 91.12 73 ALA A N 1
ATOM 585 C CA . ALA A 1 73 ? 24.260 1.659 -14.682 1.00 91.12 73 ALA A CA 1
ATOM 586 C C . ALA A 1 73 ? 25.490 1.097 -15.402 1.00 91.12 73 ALA A C 1
ATOM 588 O O . ALA A 1 73 ? 26.519 0.804 -14.787 1.00 91.12 73 ALA A O 1
ATOM 589 N N . ILE A 1 74 ? 25.400 1.001 -16.725 1.00 91.12 74 ILE A N 1
ATOM 590 C CA . ILE A 1 74 ? 26.425 0.401 -17.571 1.00 91.12 74 ILE A CA 1
ATOM 591 C C . ILE A 1 74 ? 27.168 1.522 -18.285 1.00 91.12 74 ILE A C 1
ATOM 593 O O . ILE A 1 74 ? 26.695 2.132 -19.248 1.00 91.12 74 ILE A O 1
ATOM 597 N N . LYS A 1 75 ? 28.363 1.806 -17.770 1.00 84.62 75 LYS A N 1
ATOM 598 C CA . LYS A 1 75 ? 29.211 2.892 -18.261 1.00 84.62 75 LYS A CA 1
ATOM 599 C C . LYS A 1 75 ? 29.601 2.658 -19.715 1.00 84.62 75 LYS A C 1
ATOM 601 O O . LYS A 1 75 ? 29.857 1.532 -20.128 1.00 84.62 75 LYS A O 1
ATOM 606 N N . ASP A 1 76 ? 29.650 3.757 -20.461 1.00 84.62 76 ASP A N 1
ATOM 607 C CA . ASP A 1 76 ? 30.100 3.822 -21.855 1.00 84.62 76 ASP A CA 1
ATOM 608 C C . ASP A 1 76 ? 29.270 2.997 -22.858 1.00 84.62 76 ASP A C 1
ATOM 610 O O . ASP A 1 76 ? 29.632 2.906 -24.030 1.00 84.62 76 ASP A O 1
ATOM 614 N N . GLN A 1 77 ? 28.121 2.465 -22.433 1.00 90.06 77 GLN A N 1
ATOM 615 C CA . GLN A 1 77 ? 27.149 1.807 -23.302 1.00 90.06 77 GLN A CA 1
ATOM 616 C C . GLN A 1 77 ? 25.858 2.616 -23.390 1.00 90.06 77 GLN A C 1
ATOM 618 O O . GLN A 1 77 ? 25.547 3.446 -22.533 1.00 90.06 77 GLN A O 1
ATOM 623 N N . ILE A 1 78 ? 25.110 2.396 -24.464 1.00 90.75 78 ILE A N 1
ATOM 624 C CA . ILE A 1 78 ? 23.807 3.017 -24.668 1.00 90.75 78 ILE A CA 1
ATOM 625 C C . ILE A 1 78 ? 22.764 1.955 -24.353 1.00 90.75 78 ILE A C 1
ATOM 627 O O . ILE A 1 78 ? 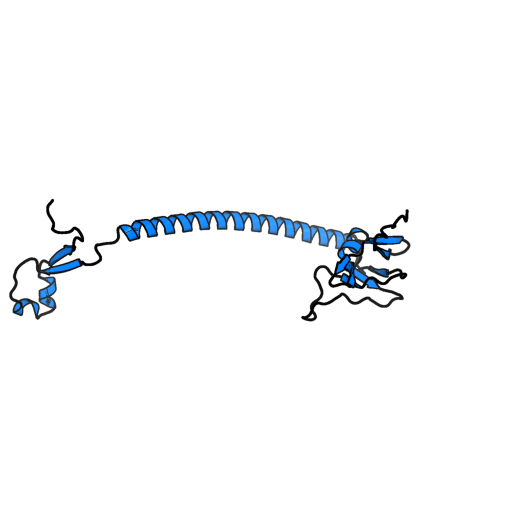22.716 0.929 -25.021 1.00 90.75 78 ILE A O 1
ATOM 631 N N . VAL A 1 79 ? 21.955 2.208 -23.328 1.00 93.75 79 VAL A N 1
ATOM 632 C CA . VAL A 1 79 ? 20.861 1.313 -22.946 1.00 93.75 79 VAL A CA 1
ATOM 633 C C . VAL A 1 79 ? 19.692 1.569 -23.884 1.00 93.75 79 VAL A C 1
ATOM 635 O O . VAL A 1 79 ? 19.242 2.707 -24.009 1.00 93.75 79 VAL A O 1
ATOM 638 N N . GLU A 1 80 ? 19.202 0.535 -24.545 1.00 93.69 80 GLU A N 1
ATOM 639 C CA . GLU A 1 80 ? 18.037 0.612 -25.414 1.00 93.69 80 GLU A CA 1
ATOM 640 C C . GLU A 1 80 ? 16.763 0.411 -24.602 1.00 93.69 80 GLU A C 1
ATOM 642 O O . GLU A 1 80 ? 16.681 -0.431 -23.708 1.00 93.69 80 GLU A O 1
ATOM 647 N N . VAL A 1 81 ? 15.766 1.238 -24.878 1.00 92.44 81 VAL A N 1
ATOM 648 C CA . VAL A 1 81 ? 14.462 1.131 -24.240 1.00 92.44 81 VAL A CA 1
ATOM 649 C C . VAL A 1 81 ? 13.607 0.157 -25.025 1.00 92.44 81 VAL A C 1
ATOM 651 O O . VAL A 1 81 ? 13.410 0.313 -26.228 1.00 92.44 81 VAL A O 1
ATOM 654 N N . VAL A 1 82 ? 13.049 -0.812 -24.312 1.00 90.38 82 VAL A N 1
ATOM 655 C CA . VAL A 1 82 ? 12.029 -1.710 -24.833 1.00 90.38 82 VAL A CA 1
ATOM 656 C C . VAL A 1 82 ? 10.668 -1.104 -24.537 1.00 90.38 82 VAL A C 1
ATOM 658 O O . VAL A 1 82 ? 10.361 -0.722 -23.403 1.00 90.38 82 VAL A O 1
ATOM 661 N N . GLU A 1 83 ? 9.848 -1.034 -25.572 1.00 87.56 83 GLU A N 1
ATOM 662 C CA . GLU A 1 83 ? 8.481 -0.549 -25.488 1.00 87.56 83 GLU A CA 1
ATOM 663 C C . GLU A 1 83 ? 7.512 -1.667 -25.157 1.00 87.56 83 GLU A C 1
ATOM 665 O O . GLU A 1 83 ? 7.680 -2.821 -25.559 1.00 87.56 83 GLU A O 1
ATOM 670 N N . SER A 1 84 ? 6.437 -1.306 -24.463 1.00 75.94 84 SER A N 1
ATOM 671 C CA . SER A 1 84 ? 5.265 -2.165 -24.453 1.00 75.94 84 SER A CA 1
ATOM 672 C C . SER A 1 84 ? 4.771 -2.242 -25.897 1.00 75.94 84 SER A C 1
ATOM 674 O O . SER A 1 84 ? 4.373 -1.219 -26.459 1.00 75.94 84 SER A O 1
ATOM 676 N N . VAL A 1 85 ? 4.775 -3.432 -26.502 1.00 67.12 85 VAL A N 1
ATOM 677 C CA . VAL A 1 85 ? 4.023 -3.667 -27.740 1.00 67.12 85 VAL A CA 1
ATOM 678 C C . VAL A 1 85 ? 2.543 -3.588 -27.365 1.00 67.12 85 VAL A C 1
ATOM 680 O O . VAL A 1 85 ? 1.907 -4.575 -26.997 1.00 67.12 85 VAL A O 1
ATOM 683 N N . GLY A 1 86 ? 2.029 -2.365 -27.354 1.00 57.00 86 GLY A N 1
ATOM 684 C CA . GLY A 1 86 ? 0.684 -2.026 -26.938 1.00 57.00 86 GLY A CA 1
ATOM 685 C C . GLY A 1 86 ? -0.163 -1.701 -28.153 1.00 57.00 86 GLY A C 1
ATOM 686 O O . GLY A 1 86 ? 0.222 -0.913 -29.010 1.00 57.00 86 GLY A O 1
ATOM 687 N N . LYS A 1 87 ? -1.330 -2.331 -28.211 1.00 52.84 87 LYS A N 1
ATOM 688 C CA . LYS A 1 87 ? -2.431 -2.031 -29.125 1.00 52.84 87 LYS A CA 1
ATOM 689 C C . LYS A 1 87 ? -2.673 -0.518 -29.223 1.00 52.84 87 LYS A C 1
ATOM 691 O O . LYS A 1 87 ? -2.409 0.207 -28.270 1.00 52.84 87 LYS A O 1
ATOM 696 N N . SER A 1 88 ? -3.160 -0.087 -30.389 1.00 55.62 88 SER A N 1
ATOM 697 C CA . SER A 1 88 ? -3.411 1.302 -30.815 1.00 55.62 88 SER A CA 1
ATOM 698 C C . SER A 1 88 ? -3.591 2.318 -29.681 1.00 55.62 88 SER A C 1
ATOM 700 O O . SER A 1 88 ? -4.395 2.079 -28.784 1.00 55.62 88 SER A O 1
ATOM 702 N N . ASN A 1 89 ? -2.931 3.478 -29.799 1.00 60.78 89 ASN A N 1
ATOM 703 C CA . ASN A 1 89 ? -2.958 4.620 -28.866 1.00 60.78 89 ASN A CA 1
ATOM 704 C C . ASN A 1 89 ? -4.329 4.928 -28.220 1.00 60.78 89 ASN A C 1
ATOM 706 O O . ASN A 1 89 ? -4.373 5.371 -27.073 1.00 60.78 89 ASN A O 1
ATOM 710 N N . ASP A 1 90 ? -5.437 4.653 -28.910 1.00 61.28 90 ASP A N 1
ATOM 711 C CA . ASP A 1 90 ? -6.801 4.802 -28.390 1.00 61.28 90 ASP A CA 1
ATOM 712 C C . ASP A 1 90 ? -7.114 3.886 -27.189 1.00 61.28 90 ASP A C 1
ATOM 714 O O . ASP A 1 90 ? -7.721 4.330 -26.216 1.00 61.28 90 ASP A O 1
ATOM 718 N N . GLU A 1 91 ? -6.673 2.624 -27.195 1.00 60.44 91 GLU A N 1
ATOM 719 C CA . GLU A 1 91 ? -6.908 1.693 -26.078 1.00 60.44 91 GLU A CA 1
ATOM 720 C C . GLU A 1 91 ? -6.114 2.098 -24.831 1.00 60.44 91 GLU A C 1
ATOM 722 O O . GLU A 1 91 ? -6.583 1.935 -23.701 1.00 60.44 91 GLU A O 1
ATOM 727 N N . MET A 1 92 ? -4.930 2.675 -25.037 1.00 64.50 92 MET A N 1
ATOM 728 C CA . MET A 1 92 ? -4.069 3.155 -23.964 1.00 64.50 92 MET A CA 1
ATOM 729 C C . MET A 1 92 ? -4.640 4.419 -23.310 1.00 64.50 92 MET A C 1
ATOM 731 O O . MET A 1 92 ? -4.701 4.481 -22.084 1.00 64.50 92 MET A O 1
ATOM 735 N N . HIS A 1 93 ? -5.159 5.373 -24.090 1.00 66.25 93 HIS A N 1
ATOM 736 C CA . HIS A 1 93 ? -5.877 6.530 -23.543 1.00 66.25 93 HIS A CA 1
ATOM 737 C C . HIS A 1 93 ? -7.091 6.119 -22.702 1.00 66.25 93 HIS A C 1
ATOM 739 O O . HIS A 1 93 ? -7.248 6.597 -21.581 1.00 66.25 93 HIS A O 1
ATOM 745 N N . ILE A 1 94 ? -7.899 5.170 -23.187 1.00 74.75 94 ILE A N 1
ATOM 746 C CA . ILE A 1 94 ? -9.053 4.650 -22.437 1.00 74.75 94 ILE A CA 1
ATOM 747 C C . ILE A 1 94 ? -8.604 3.984 -21.128 1.00 74.75 94 ILE A C 1
ATOM 749 O O . ILE A 1 94 ? -9.282 4.094 -20.105 1.00 74.75 94 ILE A O 1
ATOM 753 N N . PHE A 1 95 ? -7.466 3.288 -21.136 1.00 75.31 95 PHE A N 1
ATOM 754 C CA . PHE A 1 95 ? -6.919 2.657 -19.940 1.00 75.31 95 PHE A CA 1
ATOM 755 C C . PHE A 1 95 ? -6.439 3.683 -18.903 1.00 75.31 95 PHE A C 1
ATOM 757 O O . PHE A 1 95 ? -6.803 3.555 -17.732 1.00 75.31 95 PHE A O 1
ATOM 764 N N . PHE A 1 96 ? -5.692 4.713 -19.317 1.00 75.56 96 PHE A N 1
ATOM 765 C CA . PHE A 1 96 ? -5.238 5.784 -18.422 1.00 75.56 96 PHE A CA 1
ATOM 766 C C . PHE A 1 96 ? -6.406 6.613 -17.871 1.00 75.56 96 PHE A C 1
ATOM 768 O O . PHE A 1 96 ? -6.482 6.793 -16.657 1.00 75.56 96 PHE A O 1
ATOM 775 N N . ASP A 1 97 ? -7.392 6.976 -18.698 1.00 77.31 97 ASP A N 1
ATOM 776 C CA . ASP A 1 97 ? -8.620 7.644 -18.236 1.00 77.31 97 ASP A CA 1
ATOM 777 C C . ASP A 1 97 ? -9.372 6.789 -17.204 1.00 77.31 97 ASP A C 1
ATOM 779 O O . ASP A 1 97 ? -9.909 7.282 -16.204 1.00 77.31 97 ASP A O 1
ATOM 783 N N . ARG A 1 98 ? -9.401 5.467 -17.405 1.00 81.69 98 ARG A N 1
ATOM 784 C CA . ARG A 1 98 ? -10.040 4.535 -16.470 1.00 81.69 98 ARG A CA 1
ATOM 785 C C . ARG A 1 98 ? -9.276 4.402 -15.150 1.00 81.69 98 ARG A C 1
ATOM 787 O O . ARG A 1 98 ? -9.895 4.139 -14.117 1.00 81.69 98 ARG A O 1
ATOM 794 N N . ILE A 1 99 ? -7.955 4.562 -15.168 1.00 81.75 99 ILE A N 1
ATOM 795 C CA . ILE A 1 99 ? -7.133 4.610 -13.955 1.00 81.75 99 ILE A CA 1
ATOM 796 C C . ILE A 1 99 ? -7.366 5.927 -13.217 1.00 81.75 99 ILE A C 1
ATOM 798 O O . ILE A 1 99 ? -7.654 5.890 -12.020 1.00 81.75 99 ILE A O 1
ATOM 802 N N . ASP A 1 100 ? -7.333 7.060 -13.915 1.00 83.50 100 ASP A N 1
ATOM 803 C CA . ASP A 1 100 ? -7.518 8.382 -13.312 1.00 83.50 100 ASP A CA 1
ATOM 804 C C . ASP A 1 100 ? -8.902 8.527 -12.679 1.00 83.50 100 ASP A C 1
ATOM 806 O O . ASP A 1 100 ? -9.032 8.965 -11.534 1.00 83.50 100 ASP A O 1
ATOM 810 N N . THR A 1 101 ? -9.949 8.074 -13.369 1.00 86.88 101 THR A N 1
ATOM 811 C CA . THR A 1 101 ? -11.316 8.066 -12.825 1.00 86.88 101 THR A CA 1
ATOM 812 C C . THR A 1 101 ? -11.427 7.196 -11.572 1.00 86.88 101 THR A C 1
ATOM 814 O O . THR A 1 101 ? -11.961 7.646 -10.554 1.00 86.88 101 THR A O 1
ATOM 817 N N . LYS A 1 102 ? -10.858 5.983 -11.581 1.00 85.75 102 LYS A N 1
ATOM 818 C CA . LYS A 1 102 ? -10.809 5.125 -10.385 1.00 85.75 102 LYS A CA 1
ATOM 819 C C . LYS A 1 102 ? -10.005 5.747 -9.246 1.00 85.75 102 LYS A C 1
ATOM 821 O O . LYS A 1 102 ? -10.400 5.619 -8.088 1.00 85.75 102 LYS A O 1
ATOM 826 N N . MET A 1 103 ? -8.898 6.419 -9.549 1.00 86.88 103 MET A N 1
ATOM 827 C CA . MET A 1 103 ? -8.059 7.086 -8.557 1.00 86.88 103 MET A CA 1
ATOM 828 C C . MET A 1 103 ? -8.791 8.274 -7.925 1.00 86.88 103 MET A C 1
ATOM 830 O O . MET A 1 103 ? -8.776 8.431 -6.704 1.00 86.88 103 MET A O 1
ATOM 834 N N . GLN A 1 104 ? -9.520 9.061 -8.718 1.00 83.50 104 GLN A N 1
ATOM 835 C CA . GLN A 1 104 ? -10.373 10.137 -8.213 1.00 83.50 104 GLN A CA 1
ATOM 836 C C . GLN A 1 104 ? -11.499 9.611 -7.314 1.00 83.50 104 GLN A C 1
ATOM 838 O O . GLN A 1 104 ? -11.763 10.188 -6.256 1.00 83.50 104 GLN A O 1
ATOM 843 N N . GLU A 1 105 ? -12.155 8.513 -7.691 1.00 88.06 105 GLU A N 1
ATOM 844 C CA . GLU A 1 105 ? -13.168 7.875 -6.845 1.00 88.06 105 GLU A CA 1
ATOM 845 C C . GLU A 1 105 ? -12.582 7.347 -5.536 1.00 88.06 105 GLU A C 1
ATOM 847 O O . GLU A 1 105 ? -13.179 7.527 -4.472 1.00 88.06 105 GLU A O 1
ATOM 852 N N . MET A 1 106 ? -11.410 6.713 -5.596 1.00 84.88 106 MET A N 1
ATOM 853 C CA . MET A 1 106 ? -10.725 6.200 -4.416 1.00 84.88 106 MET A CA 1
ATOM 854 C C . MET A 1 106 ? -10.336 7.340 -3.477 1.00 84.88 106 MET A C 1
ATOM 856 O O . MET A 1 106 ? -10.637 7.269 -2.292 1.00 84.88 106 MET A O 1
ATOM 860 N N . ASN A 1 107 ? -9.786 8.433 -4.004 1.00 83.00 107 ASN A N 1
ATOM 861 C CA . ASN A 1 107 ? -9.432 9.611 -3.215 1.00 83.00 107 ASN A CA 1
ATOM 862 C C . ASN A 1 107 ? -10.655 10.235 -2.526 1.00 83.00 107 ASN A C 1
ATOM 864 O O . ASN A 1 107 ? -10.587 10.579 -1.344 1.00 83.00 107 ASN A O 1
ATOM 868 N N . LYS A 1 108 ? -11.802 10.315 -3.217 1.00 87.06 108 LYS A N 1
ATOM 869 C CA . LYS A 1 108 ? -13.069 10.761 -2.611 1.00 87.06 108 LYS A CA 1
ATOM 870 C C . LYS A 1 108 ? -13.524 9.824 -1.488 1.00 87.06 108 LYS A C 1
ATOM 872 O O . LYS A 1 108 ? -13.904 10.299 -0.420 1.00 87.06 108 LYS A O 1
ATOM 877 N N . LYS A 1 109 ? -13.456 8.503 -1.694 1.00 86.88 109 LYS A N 1
ATOM 878 C CA . LYS A 1 109 ? -13.794 7.508 -0.660 1.00 86.88 109 LYS A CA 1
ATOM 879 C C . LYS A 1 109 ? -12.858 7.606 0.545 1.00 86.88 109 LYS A C 1
ATOM 881 O O . LYS A 1 109 ? -13.342 7.616 1.672 1.00 86.88 109 LYS A O 1
ATOM 886 N N . THR A 1 110 ? -11.552 7.751 0.325 1.00 86.00 110 THR A N 1
ATOM 887 C CA . THR A 1 110 ? -10.549 7.927 1.385 1.00 86.00 110 THR A CA 1
ATOM 888 C C . THR A 1 110 ? -10.829 9.175 2.215 1.00 86.00 110 THR A C 1
ATOM 890 O O . THR A 1 110 ? -10.796 9.106 3.441 1.00 86.00 110 THR A O 1
ATOM 893 N N . TYR A 1 111 ? -11.174 10.295 1.573 1.00 87.31 111 TYR A N 1
ATOM 894 C CA . TYR A 1 111 ? -11.544 11.524 2.278 1.00 87.31 111 TYR A CA 1
ATOM 895 C C . TYR A 1 111 ? -12.772 11.328 3.183 1.00 87.31 111 TYR A C 1
ATOM 897 O O . TYR A 1 111 ? -12.749 11.719 4.349 1.00 87.31 111 TYR A O 1
ATOM 905 N N . ILE A 1 112 ? -13.819 10.666 2.677 1.00 86.12 112 ILE A N 1
ATOM 906 C CA . ILE A 1 112 ? -15.036 10.371 3.451 1.00 86.12 112 ILE A CA 1
ATOM 907 C C . ILE A 1 112 ? -14.725 9.444 4.636 1.00 86.12 112 ILE A C 1
ATOM 909 O O . ILE A 1 112 ? -15.176 9.697 5.753 1.00 86.12 112 ILE A O 1
ATOM 913 N N . ILE A 1 113 ? -13.928 8.392 4.422 1.00 87.00 113 ILE A N 1
ATOM 914 C CA . ILE A 1 113 ? -13.515 7.469 5.490 1.00 87.00 113 ILE A CA 1
ATOM 915 C C . ILE A 1 113 ? -12.725 8.215 6.565 1.00 87.00 113 ILE A C 1
ATOM 917 O O . ILE A 1 113 ? -12.987 8.021 7.752 1.00 87.00 113 ILE A O 1
ATOM 921 N N . LEU A 1 114 ? -11.796 9.090 6.172 1.00 87.12 114 LEU A N 1
ATOM 922 C CA . LEU A 1 114 ? -10.994 9.867 7.112 1.00 87.12 114 LEU A CA 1
ATOM 923 C C . LEU A 1 114 ? -11.870 10.789 7.970 1.00 87.12 114 LEU A C 1
ATOM 925 O O . LEU A 1 114 ? -11.718 10.805 9.191 1.00 87.12 114 LEU A O 1
ATOM 929 N N . ALA A 1 115 ? -12.818 11.499 7.352 1.00 84.00 115 ALA A N 1
ATOM 930 C CA . ALA A 1 115 ? -13.750 12.374 8.059 1.00 84.00 115 ALA A CA 1
ATOM 931 C C . ALA A 1 115 ? -14.602 11.597 9.081 1.00 84.00 115 ALA A C 1
ATOM 933 O O . ALA A 1 115 ? -14.643 11.962 10.258 1.00 84.00 115 ALA A O 1
ATOM 934 N N . ASN A 1 116 ? -15.193 10.472 8.664 1.00 86.75 116 ASN A N 1
ATOM 935 C CA . ASN A 1 116 ? -15.994 9.611 9.540 1.00 86.75 116 ASN A CA 1
ATOM 936 C C . ASN A 1 116 ? -15.160 8.999 10.681 1.00 86.75 116 ASN A C 1
ATOM 938 O O . ASN A 1 116 ? -15.636 8.867 11.812 1.00 86.75 116 ASN A O 1
ATOM 942 N N . THR A 1 117 ? -13.907 8.628 10.405 1.00 90.38 117 THR A N 1
ATOM 943 C CA . THR A 1 117 ? -12.992 8.074 11.416 1.00 90.38 117 THR A CA 1
ATOM 944 C C . THR A 1 117 ? -12.651 9.128 12.467 1.00 90.38 117 THR A C 1
ATOM 946 O O . THR A 1 117 ? -12.717 8.841 13.661 1.00 90.38 117 THR A O 1
ATOM 949 N N . GLN A 1 118 ? -12.365 10.364 12.047 1.00 89.75 118 GLN A N 1
ATOM 950 C CA . GLN A 1 118 ? -12.071 11.463 12.965 1.00 89.75 118 GLN A CA 1
ATOM 951 C C . GLN A 1 118 ? -13.271 11.786 13.864 1.00 89.75 118 GLN A C 1
ATOM 953 O O . GLN A 1 118 ? -13.113 11.939 15.075 1.00 89.75 118 GLN A O 1
ATOM 958 N N . GLU A 1 119 ? -14.478 11.831 13.298 1.00 90.94 119 GLU A N 1
ATOM 959 C CA . GLU A 1 119 ? -15.709 12.034 14.069 1.00 90.94 119 GLU A CA 1
ATOM 960 C C . GLU A 1 119 ? -15.929 10.909 15.095 1.00 90.94 119 GLU A C 1
ATOM 962 O O . GLU A 1 119 ? -16.244 11.167 16.260 1.00 90.94 119 GLU A O 1
ATOM 967 N N . THR A 1 120 ? -15.693 9.658 14.691 1.00 91.12 120 THR A N 1
ATOM 968 C CA . THR A 1 120 ? -15.801 8.489 15.575 1.00 91.12 120 THR A CA 1
ATOM 969 C C . THR A 1 120 ? -14.797 8.561 16.727 1.00 91.12 120 THR A C 1
ATOM 971 O O . THR A 1 120 ? -15.169 8.321 17.875 1.00 91.12 120 THR A O 1
ATOM 974 N N . LEU A 1 121 ? -13.547 8.956 16.460 1.00 91.50 121 LEU A N 1
ATOM 975 C CA . LEU A 1 121 ? -12.521 9.118 17.495 1.00 91.50 121 LEU A CA 1
ATOM 976 C C . LEU A 1 121 ? -12.892 10.196 18.518 1.00 91.50 121 LEU A C 1
ATOM 978 O O . LEU A 1 121 ? -12.702 9.989 19.716 1.00 91.50 121 LEU A O 1
ATOM 982 N N . VAL A 1 122 ? -13.462 11.320 18.074 1.00 93.12 122 VAL A N 1
ATOM 983 C CA . VAL A 1 122 ? -13.939 12.378 18.981 1.00 93.12 122 VAL A CA 1
ATOM 984 C C . VAL A 1 122 ? -15.056 11.856 19.886 1.00 93.12 122 VAL A C 1
ATOM 986 O O . VAL A 1 122 ? -15.015 12.083 21.096 1.00 93.12 122 VAL A O 1
ATOM 989 N N . ARG A 1 123 ? -16.018 11.106 19.331 1.00 91.06 123 ARG A N 1
ATOM 990 C CA . ARG A 1 123 ? -17.103 10.491 20.114 1.00 91.06 123 ARG A CA 1
ATOM 991 C C . ARG A 1 123 ? -16.576 9.480 21.129 1.00 9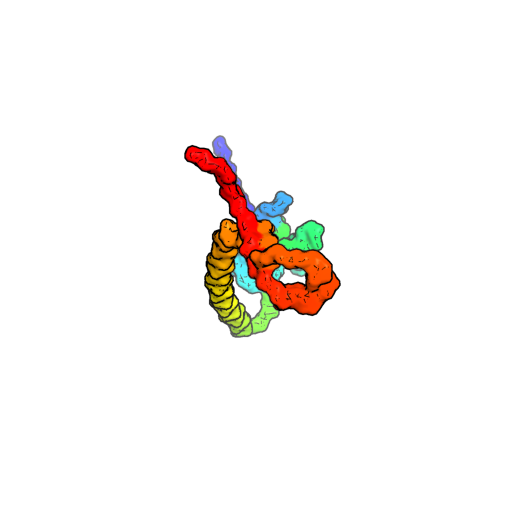1.06 123 ARG A C 1
ATOM 993 O O . ARG A 1 123 ? -16.965 9.541 22.292 1.00 91.06 123 ARG A O 1
ATOM 1000 N N . ILE A 1 124 ? -15.663 8.596 20.721 1.00 94.44 124 ILE A N 1
ATOM 1001 C CA . ILE A 1 124 ? -15.040 7.611 21.618 1.00 94.44 124 ILE A CA 1
ATOM 1002 C C . ILE A 1 124 ? -14.291 8.315 22.749 1.00 94.44 124 ILE A C 1
ATOM 1004 O O . ILE A 1 124 ? -14.471 7.957 23.911 1.00 94.44 124 ILE A O 1
ATOM 1008 N N . LYS A 1 125 ? -13.498 9.346 22.434 1.00 93.94 125 LYS A N 1
ATOM 1009 C CA . LYS A 1 125 ? -12.775 10.128 23.442 1.00 93.94 125 LYS A CA 1
ATOM 1010 C C . LYS A 1 125 ? -13.731 10.742 24.463 1.00 93.94 125 LYS A C 1
ATOM 1012 O O . LYS A 1 125 ? -13.462 10.665 25.654 1.00 93.94 125 LYS A O 1
ATOM 1017 N N . HIS A 1 126 ? -14.844 11.315 24.008 1.00 93.75 126 HIS A N 1
ATOM 1018 C CA . HIS A 1 126 ? -15.839 11.905 24.900 1.00 93.75 126 HIS A CA 1
ATOM 1019 C C . HIS A 1 126 ? -16.452 10.869 25.852 1.00 93.75 126 HIS A C 1
ATOM 1021 O O . HIS A 1 126 ? -16.516 11.113 27.054 1.00 93.75 126 HIS A O 1
ATOM 1027 N N . VAL A 1 127 ? -16.827 9.693 25.337 1.00 91.12 127 VAL A N 1
ATOM 1028 C CA . VAL A 1 127 ? -17.337 8.585 26.162 1.00 91.12 127 VAL A CA 1
ATOM 1029 C C . VAL A 1 127 ? -16.286 8.124 27.170 1.00 91.12 127 VAL A C 1
ATOM 1031 O O . VAL A 1 127 ? -16.606 7.950 28.341 1.00 91.12 127 VAL A O 1
ATOM 1034 N N . MET A 1 128 ? -15.027 7.969 26.750 1.00 86.44 128 MET A N 1
ATOM 1035 C CA . MET A 1 128 ? -13.940 7.600 27.660 1.00 86.44 128 MET A CA 1
ATOM 1036 C C . MET A 1 128 ? -13.780 8.627 28.783 1.00 86.44 128 MET A C 1
ATOM 1038 O O . MET A 1 128 ? -13.711 8.234 29.942 1.00 86.44 128 MET A O 1
ATOM 1042 N N . THR A 1 129 ? -13.775 9.925 28.468 1.00 87.81 129 THR A N 1
ATOM 1043 C CA . THR A 1 129 ? -13.712 10.991 29.480 1.00 87.81 129 THR A CA 1
ATOM 1044 C C . THR A 1 129 ? -14.869 10.894 30.473 1.00 87.81 129 THR A C 1
ATOM 1046 O O . THR A 1 129 ? -14.618 10.877 31.673 1.00 87.81 129 THR A O 1
ATOM 1049 N N . GLN A 1 130 ? -16.106 10.726 29.995 1.00 80.81 130 GLN A N 1
ATOM 1050 C CA . GLN A 1 130 ? -17.264 10.548 30.878 1.00 80.81 130 GLN A CA 1
ATOM 1051 C C . GLN A 1 130 ? -17.131 9.307 31.770 1.00 80.81 130 GLN A C 1
ATOM 1053 O O . GLN A 1 130 ? -17.468 9.362 32.947 1.00 80.81 130 GLN A O 1
ATOM 1058 N N . MET A 1 131 ? -16.627 8.187 31.242 1.00 78.50 131 MET A N 1
ATOM 1059 C CA . MET A 1 131 ? -16.401 6.973 32.035 1.00 78.50 131 MET A CA 1
ATOM 1060 C C . MET A 1 131 ? -15.337 7.171 33.120 1.00 78.50 131 MET A C 1
ATOM 1062 O O . MET A 1 131 ? -15.506 6.656 34.224 1.00 78.50 131 MET A O 1
ATOM 1066 N N . TYR A 1 132 ? -14.260 7.904 32.821 1.00 76.56 132 TYR A N 1
ATOM 1067 C CA . TYR A 1 132 ? -13.236 8.244 33.811 1.00 76.56 132 TYR A CA 1
ATOM 1068 C C . TYR A 1 132 ? -13.806 9.124 34.927 1.00 76.56 132 TYR A C 1
ATOM 1070 O O . TYR A 1 132 ? -13.608 8.800 36.093 1.00 76.56 132 TYR A O 1
ATOM 1078 N N . GLU A 1 133 ? -14.571 10.162 34.581 1.00 73.81 133 GLU A N 1
ATOM 1079 C CA . GLU A 1 133 ? -15.261 11.015 35.559 1.00 73.81 133 GLU A CA 1
ATOM 1080 C C . GLU A 1 133 ? -16.251 10.199 36.407 1.00 73.81 133 GLU A C 1
ATOM 1082 O O . GLU A 1 133 ? -16.273 10.306 37.626 1.00 73.81 133 GLU A O 1
ATOM 1087 N N . LEU A 1 134 ? -17.029 9.304 35.793 1.00 65.81 134 LEU A N 1
ATOM 1088 C CA . LEU A 1 134 ? -17.964 8.425 36.504 1.00 65.81 134 LEU A CA 1
ATOM 1089 C C . LEU A 1 134 ? -17.268 7.456 37.466 1.00 65.81 134 LEU A C 1
ATOM 1091 O O . LEU A 1 134 ? -17.818 7.179 38.529 1.00 65.81 134 LEU A O 1
ATOM 1095 N N . HIS A 1 135 ? -16.081 6.945 37.127 1.00 61.16 135 HIS A N 1
ATOM 1096 C CA . HIS A 1 135 ? -15.312 6.069 38.016 1.00 61.16 135 HIS A CA 1
ATOM 1097 C C . HIS A 1 135 ? -14.893 6.784 39.314 1.00 61.16 135 HIS A C 1
ATOM 1099 O O . HIS A 1 135 ? -14.794 6.138 40.357 1.00 61.16 135 HIS A O 1
ATOM 1105 N N . GLU A 1 136 ? -14.714 8.109 39.293 1.00 59.28 136 GLU A N 1
ATOM 1106 C CA . GLU A 1 136 ? -14.486 8.898 40.515 1.00 59.28 136 GLU A CA 1
ATOM 1107 C C . GLU A 1 136 ? -15.736 8.988 41.412 1.00 59.28 136 GLU A C 1
ATOM 1109 O O . GLU A 1 136 ? -15.612 9.238 42.608 1.00 59.28 136 GLU A O 1
ATOM 1114 N N . TYR A 1 137 ? -16.930 8.708 40.874 1.00 60.59 137 TYR A N 1
ATOM 1115 C CA . TYR A 1 137 ? -18.215 8.772 41.585 1.00 60.59 137 TYR A CA 1
ATOM 1116 C C . TYR A 1 137 ? -18.926 7.417 41.739 1.00 60.59 137 TYR A C 1
ATOM 1118 O O . TYR A 1 137 ? -20.068 7.369 42.208 1.00 60.59 137 TYR A O 1
ATOM 1126 N N . THR A 1 138 ? -18.304 6.296 41.353 1.00 56.88 138 THR A N 1
ATOM 1127 C CA . THR A 1 138 ? -18.944 4.986 41.536 1.00 56.88 138 THR A CA 1
ATOM 1128 C C . THR A 1 138 ? -19.106 4.654 43.019 1.00 56.88 138 THR A C 1
ATOM 1130 O O . THR A 1 138 ? -18.168 4.793 43.798 1.00 56.88 138 THR A O 1
ATOM 1133 N N . ILE A 1 139 ? -20.331 4.228 43.351 1.00 59.03 139 ILE A N 1
ATOM 1134 C CA . ILE A 1 139 ? -20.867 3.693 44.615 1.00 59.03 139 ILE A CA 1
ATOM 1135 C C . ILE A 1 139 ? -19.777 3.319 45.638 1.00 59.03 139 ILE A C 1
ATOM 1137 O O . ILE A 1 139 ? -18.881 2.552 45.276 1.00 59.03 139 ILE A O 1
ATOM 1141 N N . PRO A 1 140 ? -19.889 3.758 46.914 1.00 56.09 140 PRO A N 1
ATOM 1142 C CA . PRO A 1 140 ? -18.939 3.417 47.971 1.00 56.09 140 PRO A CA 1
ATOM 1143 C C . PRO A 1 140 ? -18.561 1.941 47.897 1.00 56.09 140 PRO A C 1
ATOM 1145 O O . PRO A 1 140 ? -19.440 1.073 47.935 1.00 56.09 140 PRO A O 1
ATOM 1148 N N . ARG A 1 141 ? -17.256 1.664 47.754 1.00 61.62 141 ARG A N 1
ATOM 1149 C CA . ARG A 1 141 ? -16.700 0.323 47.480 1.00 61.62 141 ARG A CA 1
ATOM 1150 C C . ARG A 1 141 ? -17.135 -0.732 48.498 1.00 61.62 141 ARG A C 1
ATOM 1152 O O . ARG A 1 141 ? -17.055 -1.925 48.218 1.00 61.62 141 ARG A O 1
ATOM 1159 N N . TYR A 1 142 ? -17.641 -0.293 49.646 1.00 66.94 142 TYR A N 1
ATOM 1160 C CA . TYR A 1 142 ? -18.159 -1.142 50.696 1.00 66.94 142 TYR A CA 1
ATOM 1161 C C . TYR A 1 142 ? -19.577 -0.710 51.077 1.00 66.94 142 TYR A C 1
ATOM 1163 O O . TYR A 1 142 ? -19.798 0.275 51.785 1.00 66.94 142 TYR A O 1
ATOM 1171 N N . SER A 1 143 ? -20.552 -1.484 50.606 1.00 70.88 143 SER A N 1
ATOM 1172 C CA . SER A 1 143 ? -21.924 -1.430 51.099 1.00 70.88 143 SER A CA 1
ATOM 1173 C C . SER A 1 143 ? -22.299 -2.775 51.704 1.00 70.88 143 SER A C 1
ATOM 1175 O O . SER A 1 143 ? -21.830 -3.826 51.265 1.00 70.88 143 SER A O 1
ATOM 1177 N N . PHE A 1 144 ? -23.136 -2.747 52.735 1.00 81.62 144 PHE A N 1
ATOM 1178 C CA . PHE A 1 144 ? -23.710 -3.954 53.315 1.00 81.62 144 PHE A CA 1
ATOM 1179 C C . PHE A 1 144 ? -25.210 -3.781 53.524 1.00 81.62 144 PHE A C 1
ATOM 1181 O O . PHE A 1 144 ? -25.705 -2.702 53.856 1.00 81.62 144 PHE A O 1
ATOM 1188 N N . ILE A 1 145 ? -25.940 -4.870 53.297 1.00 80.75 145 ILE A N 1
ATOM 1189 C CA . ILE A 1 145 ? -27.390 -4.940 53.446 1.00 80.75 145 ILE A CA 1
ATOM 1190 C C . ILE A 1 145 ? -27.670 -5.721 54.725 1.00 80.75 145 ILE A C 1
ATOM 1192 O O . ILE A 1 145 ? -27.302 -6.890 54.829 1.00 80.75 145 ILE A O 1
ATOM 1196 N N . LEU A 1 146 ? -28.318 -5.084 55.700 1.00 80.19 146 LEU A N 1
ATOM 1197 C CA . LEU A 1 146 ? -28.663 -5.714 56.978 1.00 80.19 146 LEU A CA 1
ATOM 1198 C C . LEU A 1 146 ? -30.163 -5.582 57.265 1.00 80.19 146 LEU A C 1
ATOM 1200 O O . LEU A 1 146 ? -30.787 -4.604 56.838 1.00 80.19 146 LEU A O 1
ATOM 1204 N N . PRO A 1 147 ? -30.768 -6.539 57.993 1.00 80.19 147 PRO A N 1
ATOM 1205 C CA . PRO A 1 147 ? -32.138 -6.400 58.468 1.00 80.19 147 PRO A CA 1
ATOM 1206 C C . PRO A 1 147 ? -32.308 -5.122 59.302 1.00 80.19 147 PRO A C 1
ATOM 1208 O O . PRO A 1 147 ? -31.506 -4.816 60.179 1.00 80.19 147 PRO A O 1
ATOM 1211 N N . ALA A 1 148 ? -33.381 -4.376 59.048 1.00 73.31 148 ALA A N 1
ATOM 1212 C CA . ALA A 1 148 ? -33.639 -3.062 59.633 1.00 73.31 148 ALA A CA 1
ATOM 1213 C C . ALA A 1 148 ? -33.963 -3.088 61.138 1.00 73.31 148 ALA A C 1
ATOM 1215 O O . ALA A 1 148 ? -33.972 -2.032 61.777 1.00 73.31 148 ALA A O 1
ATOM 1216 N N . LYS A 1 149 ? -34.297 -4.265 61.679 1.00 71.50 149 LYS A N 1
ATOM 1217 C CA . LYS A 1 149 ? -34.672 -4.500 63.077 1.00 71.50 149 LYS A CA 1
ATOM 1218 C C . LYS A 1 149 ? -33.940 -5.729 63.611 1.00 71.50 149 LYS A C 1
ATOM 1220 O O . LYS A 1 149 ? -33.596 -6.633 62.852 1.00 71.50 149 LYS A O 1
ATOM 1225 N N . HIS A 1 150 ? -33.761 -5.784 64.930 1.00 65.50 150 HIS A N 1
ATOM 1226 C CA . HIS A 1 150 ? -33.274 -6.986 65.599 1.00 65.50 150 HIS A CA 1
ATOM 1227 C C . HIS A 1 150 ? -34.315 -8.102 65.476 1.00 65.50 150 HIS A C 1
ATOM 1229 O O . HIS A 1 150 ? -35.351 -8.084 66.138 1.00 65.50 150 HIS A O 1
ATOM 1235 N N . HIS A 1 151 ? -34.039 -9.063 64.599 1.00 68.12 151 HIS A N 1
ATOM 1236 C CA . HIS A 1 151 ? -34.803 -10.296 64.471 1.00 68.12 151 HIS A CA 1
ATOM 1237 C C . HIS A 1 151 ? -34.029 -11.439 65.127 1.00 68.12 151 HIS A C 1
ATOM 1239 O O . HIS A 1 151 ? -32.799 -11.463 65.102 1.00 68.12 151 HIS A O 1
ATOM 1245 N N . ASN A 1 152 ? -34.747 -12.394 65.719 1.00 66.75 152 ASN A N 1
ATOM 1246 C CA . ASN A 1 152 ? -34.133 -13.618 66.217 1.00 66.75 152 ASN A CA 1
ATOM 1247 C C . ASN A 1 152 ? -33.489 -14.361 65.032 1.00 66.75 152 ASN A C 1
ATOM 1249 O O . ASN A 1 152 ? -34.158 -14.628 64.035 1.00 66.75 152 ASN A O 1
ATOM 1253 N N . TRP A 1 153 ? -32.200 -14.690 65.135 1.00 63.97 153 TRP A N 1
ATOM 1254 C CA . TRP A 1 153 ? -31.441 -15.357 64.071 1.00 63.97 153 TRP A CA 1
ATOM 1255 C C . TRP A 1 153 ? -32.074 -16.690 63.643 1.00 63.97 153 TRP A C 1
ATOM 1257 O O . TRP A 1 153 ? -32.014 -17.066 62.473 1.00 63.97 153 TRP A O 1
ATOM 1267 N N . ALA A 1 154 ? -32.781 -17.359 64.562 1.00 66.75 154 ALA A N 1
ATOM 1268 C CA . ALA A 1 154 ? -33.544 -18.571 64.270 1.00 66.75 154 ALA A CA 1
ATOM 1269 C C . ALA A 1 154 ? -34.622 -18.362 63.184 1.00 66.75 154 ALA A C 1
ATOM 1271 O O . ALA A 1 154 ? -34.907 -19.278 62.416 1.00 66.75 154 ALA A O 1
ATOM 1272 N N . SER A 1 155 ? -35.183 -17.153 63.070 1.00 63.03 155 SER A N 1
ATOM 1273 C CA . SER A 1 155 ? -36.205 -16.796 62.076 1.00 63.03 155 SER A CA 1
ATOM 1274 C C . SER A 1 155 ? -35.640 -16.626 60.659 1.00 63.03 155 SER A C 1
ATOM 1276 O O . SER A 1 155 ? -36.386 -16.725 59.686 1.00 63.03 155 SER A O 1
ATOM 1278 N N . ILE A 1 156 ? -34.330 -16.380 60.545 1.00 63.06 156 ILE A N 1
ATOM 1279 C CA . ILE A 1 156 ? -33.603 -16.074 59.299 1.00 63.06 156 ILE A CA 1
ATOM 1280 C C . ILE A 1 156 ? -33.122 -17.361 58.604 1.00 63.06 156 ILE A C 1
ATOM 1282 O O . ILE A 1 156 ? -32.807 -17.355 57.418 1.00 63.06 156 ILE A O 1
ATOM 1286 N N . ASN A 1 157 ? -33.130 -18.496 59.312 1.00 62.78 157 ASN A N 1
ATOM 1287 C CA . ASN A 1 157 ? -32.576 -19.765 58.832 1.00 62.78 157 ASN A CA 1
ATOM 1288 C C . ASN A 1 157 ? -33.354 -20.394 57.655 1.00 62.78 157 ASN A C 1
ATOM 1290 O O . ASN A 1 157 ? -32.904 -21.364 57.055 1.00 62.78 157 ASN A O 1
ATOM 1294 N N . THR A 1 158 ? -34.531 -19.860 57.317 1.00 69.69 158 THR A N 1
ATOM 1295 C CA . THR A 1 158 ? -35.320 -20.304 56.160 1.00 69.69 158 THR A CA 1
ATOM 1296 C C . THR A 1 158 ? -35.271 -19.231 55.078 1.00 69.69 158 THR A C 1
ATOM 1298 O O . THR A 1 158 ? -35.710 -18.107 55.310 1.00 69.69 158 THR A O 1
ATOM 1301 N N . VAL A 1 159 ? -34.789 -19.581 53.880 1.00 65.12 159 VAL A N 1
ATOM 1302 C CA . VAL A 1 159 ? -34.596 -18.646 52.748 1.00 65.12 159 VAL A CA 1
ATOM 1303 C C . VAL A 1 159 ? -35.870 -17.859 52.403 1.00 65.12 159 VAL A C 1
ATOM 1305 O O . VAL A 1 159 ? -35.802 -16.703 52.002 1.00 65.12 159 VAL A O 1
ATOM 1308 N N . GLN A 1 160 ? -37.045 -18.454 52.621 1.00 66.06 160 GLN A N 1
ATOM 1309 C CA . GLN A 1 160 ? -38.347 -17.816 52.396 1.00 66.06 160 GLN A CA 1
ATOM 1310 C C . GLN A 1 160 ? -38.610 -16.626 53.332 1.00 66.06 160 GLN A C 1
ATOM 1312 O O . GLN A 1 160 ? -39.245 -15.657 52.926 1.00 66.06 160 GLN A O 1
ATOM 1317 N N . ASN A 1 161 ? -38.085 -16.663 54.559 1.00 66.88 161 ASN A N 1
ATOM 1318 C CA . ASN A 1 161 ? -38.273 -15.593 55.537 1.00 66.88 161 ASN A CA 1
ATOM 1319 C C . ASN A 1 161 ? -37.332 -14.411 55.307 1.00 66.88 161 ASN A C 1
ATOM 1321 O O . ASN A 1 161 ? -37.615 -13.334 55.819 1.00 66.88 161 ASN A O 1
ATOM 1325 N N . LEU A 1 162 ? -36.249 -14.583 54.534 1.00 68.81 162 LEU A N 1
ATOM 1326 C CA . LEU A 1 162 ? -35.331 -13.492 54.201 1.00 68.81 162 LEU A CA 1
ATOM 1327 C C . LEU A 1 162 ? -36.089 -12.361 53.497 1.00 68.81 162 LEU A C 1
ATOM 1329 O O . LEU A 1 162 ? -36.071 -11.230 53.958 1.00 68.81 162 LEU A O 1
ATOM 1333 N N . PHE A 1 163 ? -36.866 -12.669 52.458 1.00 72.50 163 PHE A N 1
ATOM 1334 C CA . PHE A 1 163 ? -37.584 -11.659 51.667 1.00 72.50 163 PHE A CA 1
ATOM 1335 C C . PHE A 1 163 ? -38.760 -10.980 52.391 1.00 72.50 163 PHE A C 1
ATOM 1337 O O . PHE A 1 163 ? -39.295 -9.997 51.885 1.00 72.50 163 PHE A O 1
ATOM 1344 N N . LEU A 1 164 ? -39.163 -11.478 53.566 1.00 72.62 164 LEU A N 1
ATOM 1345 C CA . LEU A 1 164 ? -40.210 -10.873 54.401 1.00 72.62 164 LEU A CA 1
ATOM 1346 C C . LEU A 1 164 ? -39.660 -9.819 55.374 1.00 72.62 164 LEU A C 1
ATOM 1348 O O . LEU A 1 164 ? -40.432 -9.149 56.063 1.00 72.62 164 LEU A O 1
ATOM 1352 N N . LEU A 1 165 ? -38.336 -9.673 55.458 1.00 73.62 165 LEU A N 1
ATOM 1353 C CA . LEU A 1 165 ? -37.689 -8.692 56.319 1.00 73.62 165 LEU A CA 1
ATOM 1354 C C . LEU A 1 165 ? -37.498 -7.377 55.566 1.00 73.62 165 LEU A C 1
ATOM 1356 O O . LEU A 1 165 ? -37.159 -7.341 54.385 1.00 73.62 165 LEU A O 1
ATOM 1360 N N . HIS A 1 166 ? -37.665 -6.266 56.279 1.00 78.75 166 HIS A N 1
ATOM 1361 C CA . HIS A 1 166 ? -37.199 -4.981 55.777 1.00 78.75 166 HIS A CA 1
ATOM 1362 C C . HIS A 1 166 ? -35.687 -4.907 55.937 1.00 78.75 166 HIS A C 1
ATOM 1364 O O . HIS A 1 166 ? -35.173 -5.085 57.042 1.00 78.75 166 HIS A O 1
ATOM 1370 N N . TYR A 1 167 ? -34.988 -4.600 54.851 1.00 81.94 167 TYR A N 1
ATOM 1371 C CA . TYR A 1 167 ? -33.547 -4.398 54.846 1.00 81.94 167 TYR A CA 1
ATOM 1372 C C . TYR A 1 167 ? -33.207 -2.919 54.735 1.00 81.94 167 TYR A C 1
ATOM 1374 O O . TYR A 1 167 ? -33.937 -2.137 54.126 1.00 81.94 167 TYR A O 1
ATOM 1382 N N . LYS A 1 168 ? -32.078 -2.546 55.327 1.00 83.25 168 LYS A N 1
ATOM 1383 C CA . LYS A 1 168 ? -31.449 -1.243 55.142 1.00 83.25 168 LYS A CA 1
ATOM 1384 C C . LYS A 1 168 ? -30.133 -1.439 54.405 1.00 83.25 168 LYS A C 1
ATOM 1386 O O . LYS A 1 168 ? -29.366 -2.349 54.724 1.00 83.25 168 LYS A O 1
ATOM 1391 N N . LEU A 1 169 ? -29.909 -0.582 53.417 1.00 82.62 169 LEU A N 1
ATOM 1392 C CA . LEU A 1 169 ? -28.641 -0.458 52.718 1.00 82.62 169 LEU A CA 1
ATOM 1393 C C . LEU A 1 169 ? -27.781 0.550 53.476 1.00 82.62 169 LEU A C 1
ATOM 1395 O O . LEU A 1 169 ? -28.212 1.680 53.706 1.00 82.62 169 LEU A O 1
ATOM 1399 N N . TYR A 1 170 ? -26.587 0.124 53.864 1.00 77.25 170 TYR A N 1
ATOM 1400 C CA . TYR A 1 170 ? -25.605 0.964 54.530 1.00 77.25 170 TYR A CA 1
ATOM 1401 C C . TYR A 1 170 ? -24.433 1.201 53.590 1.00 77.25 170 TYR A C 1
ATOM 1403 O O . TYR A 1 170 ? -23.960 0.274 52.929 1.00 77.25 170 TYR A O 1
ATOM 1411 N N . PHE A 1 171 ? -23.965 2.442 53.562 1.00 75.06 171 PHE A N 1
ATOM 1412 C CA . PHE A 1 171 ? -22.768 2.847 52.844 1.00 75.06 171 PHE A CA 1
ATOM 1413 C C . PHE A 1 171 ? -21.694 3.177 53.871 1.00 75.06 171 PHE A C 1
ATOM 1415 O O . PHE A 1 171 ? -21.945 3.971 54.778 1.00 75.06 171 PHE A O 1
ATOM 1422 N N . LEU A 1 172 ? -20.518 2.561 53.750 1.00 69.31 172 LEU A N 1
ATOM 1423 C CA . LEU A 1 172 ? -19.365 2.978 54.537 1.00 69.31 172 LEU A CA 1
ATOM 1424 C C . LEU A 1 172 ? -18.855 4.297 53.963 1.00 69.31 172 LEU A C 1
ATOM 1426 O O . LEU A 1 172 ? -18.465 4.369 52.798 1.00 69.31 172 LEU A O 1
ATOM 1430 N N . CYS A 1 173 ? -18.929 5.346 54.776 1.00 65.56 173 CYS A N 1
ATOM 1431 C CA . CYS A 1 173 ? -18.320 6.628 54.470 1.00 65.56 173 CYS A CA 1
ATOM 1432 C C . CYS A 1 173 ? -16.819 6.526 54.776 1.00 65.56 173 CYS A C 1
ATOM 1434 O O . CYS A 1 173 ? -16.458 6.081 55.860 1.00 65.56 173 CYS A O 1
ATOM 1436 N N . GLU A 1 174 ? -15.949 6.926 53.847 1.00 62.59 174 GLU A N 1
ATOM 1437 C CA . GLU A 1 174 ? -14.494 6.996 54.084 1.00 62.59 174 GLU A CA 1
ATOM 1438 C C . GLU A 1 174 ? -14.084 8.259 54.872 1.00 62.59 174 GLU A C 1
ATOM 1440 O O . GLU A 1 174 ? -12.900 8.486 55.114 1.00 62.59 174 GLU A O 1
ATOM 1445 N N . CYS A 1 175 ? -15.042 9.101 55.276 1.00 61.56 175 CYS A N 1
ATOM 1446 C CA . CYS A 1 175 ? -14.763 10.276 56.093 1.00 61.56 175 CYS A CA 1
ATOM 1447 C C . CYS A 1 175 ? -14.382 9.847 57.517 1.00 61.56 175 CYS A C 1
ATOM 1449 O O . CYS A 1 175 ? -15.177 9.211 58.202 1.00 61.56 175 CYS A O 1
ATOM 1451 N N . SER A 1 176 ? -13.159 10.197 57.926 1.00 56.97 176 SER A N 1
ATOM 1452 C CA . SER A 1 176 ? -12.629 10.020 59.282 1.00 56.97 176 SER A CA 1
ATOM 1453 C C . SER A 1 176 ? -13.615 10.547 60.330 1.00 56.97 176 SER A C 1
ATOM 1455 O O . SER A 1 176 ? -14.086 11.675 60.209 1.00 56.97 176 SER A O 1
ATOM 1457 N N . ASP A 1 177 ? -13.889 9.757 61.368 1.00 56.56 177 ASP A N 1
ATOM 1458 C CA . ASP A 1 177 ? -14.711 10.139 62.526 1.00 56.56 177 ASP A CA 1
ATOM 1459 C C . ASP A 1 177 ? -13.989 11.125 63.475 1.00 56.56 177 ASP A C 1
ATOM 1461 O O . ASP A 1 177 ? -14.331 11.208 64.654 1.00 56.56 177 ASP A O 1
ATOM 1465 N N . GLU A 1 178 ? -12.969 11.857 63.014 1.00 53.50 178 GLU A N 1
ATOM 1466 C CA . GLU A 1 178 ? -12.329 12.902 63.818 1.00 53.50 178 GLU A CA 1
ATOM 1467 C C . GLU A 1 178 ? -13.122 14.213 63.687 1.00 53.50 178 GLU A C 1
ATOM 1469 O O . GLU A 1 178 ? -13.135 14.811 62.609 1.00 53.50 178 GLU A O 1
ATOM 1474 N N . PRO A 1 179 ? -13.811 14.671 64.750 1.00 58.84 179 PRO A N 1
ATOM 1475 C CA . PRO A 1 179 ? -14.295 16.040 64.803 1.00 58.84 179 PRO A CA 1
ATOM 1476 C C . PRO A 1 179 ? -13.099 16.981 65.008 1.00 58.84 179 PRO A C 1
ATOM 1478 O O . PRO A 1 179 ? -12.321 16.779 65.942 1.00 58.84 179 PRO A O 1
ATOM 1481 N N . ASP A 1 180 ? -12.977 17.995 64.148 1.00 49.47 180 ASP A N 1
ATOM 1482 C CA . ASP A 1 180 ? -12.137 19.179 64.399 1.00 49.47 180 ASP A CA 1
ATOM 1483 C C . ASP A 1 180 ? -12.515 19.881 65.722 1.00 49.47 180 ASP A C 1
ATOM 1485 O O . ASP A 1 180 ? -13.731 19.961 66.040 1.00 49.47 180 ASP A O 1
#

Secondary structure (DSSP, 8-state):
---------EEEEEETTEEEEEE-EEETTEEEEEHHHHHTT-TTEEEEEETTEEPPPPB-TTSPBPSS-EEE--TTSEEEEEEP--S-HHHHHHHHHHHHHHHHHHHHHHHHHHHHHHHHHHHHHHHHHHHHHHHHTS--S-EEEEESS---GGGTSSHHHHTTS-EEEEE---S-S---

Foldseek 3Di:
DDPPPPDQAWAWEDEPPDTDTFGWDQDPNFTKDFQVSVCVVVVQFDFKDFPPHTFDWDADPVRHGDVRTIGGGDPPGYIYGDGDPDDDPVVVVVVVVVVVVVVVVVVVVVVVVVVVVVVVVVVVVVVVVVVVVVVVVPAQPDKDKDFPDDDDVVQVVDVVSVVVTDIDIDHDDPDDPDDD

Radius of gyration: 39.19 Å; chains: 1; bounding box: 84×46×99 Å

Sequence (180 aa):
MERTTFKTKSQSVRFHDTIVQIQTVVFNGIECLCLEDVQRRFPLAVALCIDNAELGFLRDNNDDQLIPLRIEAIKDQIVEVVESVGKSNDEMHIFFDRIDTKMQEMNKKTYIILANTQETLVRIKHVMTQMYELHEYTIPRYSFILPAKHHNWASINTVQNLFLLHYKLYFLCECSDEPD